Protein AF-W7F7W2-F1 (afdb_monomer)

pLDDT: mean 89.04, std 9.93, range [43.78, 97.5]

Foldseek 3Di:
DPLLQPLQPLVSLVVCLVPDVVSVVSNVCCVVDPDPCCVSPVVSNVLSPDDDPVVSVVVVVVCCCVVAVVDCVRVVPDDDDDVHHD

Structure (mmCIF, N/CA/C/O backbone):
data_AF-W7F7W2-F1
#
_entry.id   AF-W7F7W2-F1
#
loop_
_atom_site.group_PDB
_atom_site.id
_atom_site.type_symbol
_atom_site.label_atom_id
_atom_site.label_alt_id
_atom_site.label_comp_id
_atom_site.label_asym_id
_atom_site.label_entity_id
_atom_site.label_seq_id
_atom_site.pdbx_PDB_ins_code
_atom_site.Cartn_x
_atom_site.Cartn_y
_atom_site.Cartn_z
_atom_site.occupancy
_atom_site.B_iso_or_equiv
_atom_site.auth_seq_id
_atom_site.auth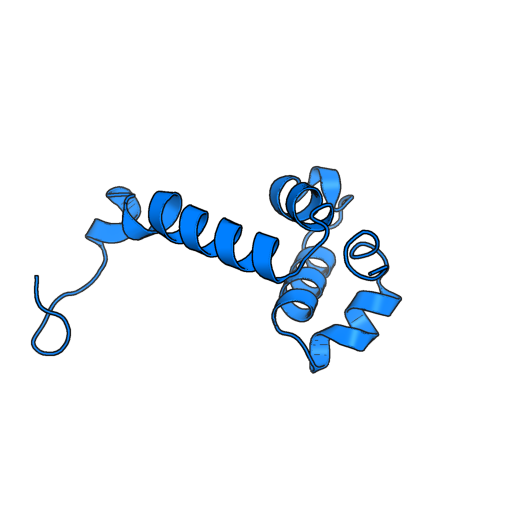_comp_id
_atom_site.auth_asym_id
_atom_site.auth_atom_id
_atom_site.pdbx_PDB_model_num
ATOM 1 N N . MET A 1 1 ? 12.881 -13.173 -8.735 1.00 43.78 1 MET A N 1
ATOM 2 C CA . MET A 1 1 ? 13.536 -11.914 -8.315 1.00 43.78 1 MET A CA 1
ATOM 3 C C . MET A 1 1 ? 13.539 -10.823 -9.410 1.00 43.78 1 MET A C 1
ATOM 5 O O . MET A 1 1 ? 14.238 -9.842 -9.251 1.00 43.78 1 MET A O 1
ATOM 9 N N . PHE A 1 2 ? 12.731 -10.927 -10.485 1.00 48.25 2 PHE A N 1
ATOM 10 C CA . PHE A 1 2 ? 12.711 -9.956 -11.609 1.00 48.25 2 PHE A CA 1
ATOM 11 C C . PHE A 1 2 ? 11.353 -9.251 -11.842 1.00 48.25 2 PHE A C 1
ATOM 13 O O . PHE A 1 2 ? 11.213 -8.477 -12.787 1.00 48.25 2 PHE A O 1
ATOM 20 N N . ILE A 1 3 ? 10.336 -9.534 -11.018 1.00 58.41 3 ILE A N 1
ATOM 21 C CA . ILE A 1 3 ? 8.944 -9.133 -11.300 1.00 58.41 3 ILE A CA 1
ATOM 22 C C . ILE A 1 3 ? 8.625 -7.724 -10.763 1.00 58.41 3 ILE A C 1
ATOM 24 O O . ILE A 1 3 ? 7.831 -7.010 -11.365 1.00 58.41 3 ILE A O 1
ATOM 28 N N . LEU A 1 4 ? 9.261 -7.303 -9.665 1.00 60.59 4 LEU A N 1
ATOM 29 C CA . LEU A 1 4 ? 8.868 -6.101 -8.918 1.00 60.59 4 LEU A CA 1
ATOM 30 C C . LEU A 1 4 ? 9.254 -4.783 -9.610 1.00 60.59 4 LEU A C 1
ATOM 32 O O . LEU A 1 4 ? 8.444 -3.867 -9.650 1.00 60.59 4 LEU A O 1
ATOM 36 N N . SER A 1 5 ? 10.417 -4.714 -10.261 1.00 62.34 5 SER A N 1
ATOM 37 C CA . SER A 1 5 ? 10.886 -3.493 -10.935 1.00 62.34 5 SER A CA 1
ATOM 38 C C . SER A 1 5 ? 10.205 -3.195 -12.278 1.00 62.34 5 SER A C 1
ATOM 40 O O . SER A 1 5 ? 10.486 -2.177 -12.899 1.00 62.34 5 SER A O 1
ATOM 42 N N . HIS A 1 6 ? 9.326 -4.079 -12.760 1.00 68.69 6 HI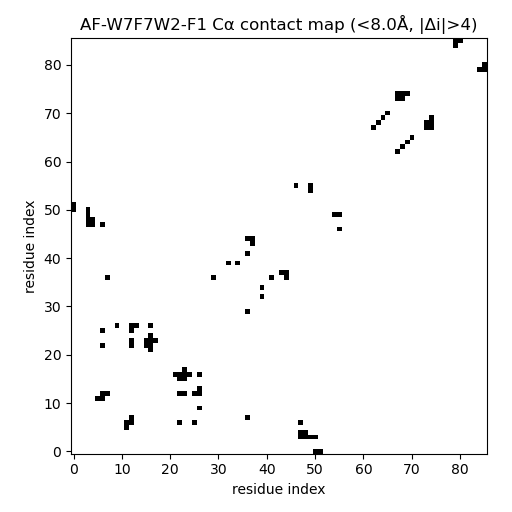S A N 1
ATOM 43 C CA . HIS A 1 6 ? 8.697 -3.970 -14.081 1.00 68.69 6 HIS A CA 1
ATOM 44 C C . HIS A 1 6 ? 7.176 -3.785 -14.012 1.00 68.69 6 HIS A C 1
ATOM 46 O O . HIS A 1 6 ? 6.481 -4.074 -14.986 1.00 68.69 6 HIS A O 1
ATOM 52 N N . ILE A 1 7 ? 6.649 -3.302 -12.883 1.00 73.88 7 ILE A N 1
ATOM 53 C CA . ILE A 1 7 ? 5.204 -3.119 -12.672 1.00 73.88 7 ILE A CA 1
ATOM 54 C C . ILE A 1 7 ? 4.540 -2.158 -13.670 1.00 73.88 7 ILE A C 1
ATOM 56 O O . ILE A 1 7 ? 3.331 -2.215 -13.846 1.00 73.88 7 ILE A O 1
ATOM 60 N N . GLU A 1 8 ? 5.309 -1.317 -14.364 1.00 76.38 8 GLU A N 1
ATOM 61 C CA . GLU A 1 8 ? 4.792 -0.430 -15.414 1.00 76.38 8 GLU A CA 1
ATOM 62 C C . GLU A 1 8 ? 4.441 -1.175 -16.718 1.00 76.38 8 GLU A C 1
ATOM 64 O O . GLU A 1 8 ? 3.725 -0.646 -17.572 1.00 76.38 8 GLU A O 1
ATOM 69 N N . LYS A 1 9 ? 4.914 -2.418 -16.898 1.00 85.12 9 LYS A N 1
ATOM 70 C CA . LYS A 1 9 ? 4.604 -3.213 -18.093 1.00 85.12 9 LYS A CA 1
ATOM 71 C C . LYS A 1 9 ? 3.167 -3.719 -18.019 1.00 85.12 9 LYS A C 1
ATOM 73 O O . LYS A 1 9 ? 2.867 -4.652 -17.274 1.00 85.12 9 LYS A O 1
ATOM 78 N N . LYS A 1 10 ? 2.297 -3.153 -18.858 1.00 85.25 10 LYS A N 1
ATOM 79 C CA . LYS A 1 10 ? 0.873 -3.521 -18.948 1.00 85.25 10 LYS A CA 1
ATOM 80 C C . LYS A 1 10 ? 0.646 -5.026 -19.105 1.00 85.25 10 LYS A C 1
ATOM 82 O O . LYS A 1 10 ? -0.209 -5.571 -18.422 1.00 85.25 10 LYS A O 1
ATOM 87 N N . GLU A 1 11 ? 1.464 -5.704 -19.907 1.00 89.31 11 GLU A N 1
ATOM 88 C CA . GLU A 1 11 ? 1.390 -7.160 -20.103 1.00 89.31 11 GLU A CA 1
ATOM 89 C C . GLU A 1 11 ? 1.562 -7.946 -18.793 1.00 89.31 11 GLU A C 1
ATOM 91 O O . GLU A 1 11 ? 0.850 -8.918 -18.541 1.00 89.31 11 GLU A O 1
ATOM 96 N N . LEU A 1 12 ? 2.479 -7.509 -17.918 1.00 88.06 12 LEU A N 1
ATOM 97 C CA . LEU A 1 12 ? 2.672 -8.136 -16.609 1.00 88.06 12 LEU A CA 1
ATOM 98 C C . LEU A 1 12 ? 1.477 -7.869 -15.696 1.00 88.06 12 LEU A C 1
ATOM 100 O O . LEU A 1 12 ? 1.023 -8.781 -15.006 1.00 88.06 12 LEU A O 1
ATOM 104 N N . LEU A 1 13 ? 0.947 -6.645 -15.706 1.00 89.62 13 LEU A N 1
ATOM 105 C CA . LEU A 1 13 ? -0.245 -6.308 -14.931 1.00 89.62 13 LEU A CA 1
ATOM 106 C C . LEU A 1 13 ? -1.451 -7.141 -15.378 1.00 89.62 13 LEU A C 1
ATOM 108 O O . LEU A 1 13 ? -2.163 -7.678 -14.537 1.00 89.62 13 LEU A O 1
ATOM 112 N N . GLU A 1 14 ? -1.662 -7.314 -16.681 1.00 91.94 14 GLU A N 1
ATOM 113 C CA . GLU A 1 14 ? -2.758 -8.126 -17.219 1.00 91.94 14 GLU A CA 1
ATOM 114 C C . GLU A 1 14 ? -2.621 -9.609 -16.876 1.00 91.94 14 GLU A C 1
ATOM 116 O O . GLU A 1 14 ? -3.613 -10.245 -16.518 1.00 91.94 14 GLU A O 1
ATOM 121 N N . LEU A 1 15 ? -1.399 -10.143 -16.922 1.00 92.88 15 LEU A N 1
ATOM 122 C CA . LEU A 1 15 ? -1.122 -11.540 -16.598 1.00 92.88 15 LEU A CA 1
ATOM 123 C C . LEU A 1 15 ? -1.345 -11.860 -15.111 1.00 92.88 15 LEU A C 1
ATOM 125 O O . LEU A 1 15 ? -1.812 -12.952 -14.772 1.00 92.88 15 LEU A O 1
ATOM 129 N N . TRP A 1 16 ? -0.979 -10.935 -14.219 1.00 91.81 16 TRP A N 1
ATOM 130 C CA . TRP A 1 16 ? -0.930 -11.184 -12.776 1.00 91.81 16 TRP A CA 1
ATOM 131 C C . TRP A 1 16 ? -2.110 -10.612 -11.989 1.00 91.81 16 TRP A C 1
ATOM 133 O O . TRP A 1 16 ? -2.416 -11.153 -10.925 1.00 91.81 16 TRP A O 1
ATOM 143 N N . ALA A 1 17 ? -2.810 -9.593 -12.499 1.00 94.00 17 ALA A N 1
ATOM 144 C CA . ALA A 1 17 ? -3.981 -9.006 -11.840 1.00 94.00 17 ALA A CA 1
ATOM 145 C C . ALA A 1 17 ? -5.046 -10.044 -11.430 1.00 94.00 17 ALA A C 1
ATOM 147 O O . ALA A 1 17 ? -5.464 -10.015 -10.276 1.00 94.00 17 ALA A O 1
ATOM 148 N N . PRO A 1 18 ? -5.413 -11.046 -12.260 1.00 96.31 18 PRO A N 1
ATOM 149 C CA . PRO A 1 18 ? -6.410 -12.045 -11.858 1.00 96.31 18 PRO A CA 1
ATOM 150 C C . PRO A 1 18 ? -5.982 -12.945 -10.687 1.00 96.31 18 PRO A C 1
ATOM 152 O O . PRO A 1 18 ? -6.812 -13.656 -10.128 1.00 96.31 18 PRO A O 1
ATOM 155 N N . LYS A 1 19 ? -4.685 -12.977 -10.348 1.00 95.62 19 LYS A N 1
ATOM 156 C CA . LYS A 1 19 ? -4.107 -13.885 -9.341 1.00 95.62 19 LYS A CA 1
ATOM 157 C C . LYS A 1 19 ? -3.679 -13.172 -8.064 1.00 95.62 19 LYS A C 1
ATOM 159 O O . LYS A 1 19 ? -3.593 -13.809 -7.017 1.00 95.62 19 LYS A O 1
ATOM 164 N N . TYR A 1 20 ? -3.374 -11.881 -8.145 1.00 93.38 20 TYR A N 1
ATOM 165 C CA . TYR A 1 20 ? -2.752 -11.138 -7.059 1.00 93.38 20 TYR A CA 1
ATOM 166 C C . TYR A 1 20 ? -3.365 -9.746 -6.922 1.00 93.38 20 TYR A C 1
ATOM 168 O O . TYR A 1 20 ? -3.187 -8.895 -7.793 1.00 93.38 20 TYR A O 1
ATOM 176 N N . LEU A 1 21 ? -3.985 -9.491 -5.765 1.00 93.94 21 LEU A N 1
ATOM 177 C CA . LEU A 1 21 ? -4.632 -8.216 -5.429 1.00 93.94 21 LEU A CA 1
ATOM 178 C C . LEU A 1 21 ? -3.714 -7.003 -5.638 1.00 93.94 21 LEU A C 1
ATOM 180 O O . LEU A 1 21 ? -4.160 -5.957 -6.092 1.00 93.94 21 LEU A O 1
ATOM 184 N N . TYR A 1 22 ? -2.421 -7.148 -5.334 1.00 91.94 22 TYR A N 1
ATOM 185 C CA . TYR A 1 22 ? -1.451 -6.072 -5.526 1.00 91.94 22 TYR A CA 1
ATOM 186 C C . TYR A 1 22 ? -1.340 -5.656 -7.001 1.00 91.94 22 TYR A C 1
ATOM 188 O O . TYR A 1 22 ? -1.397 -4.472 -7.316 1.00 91.94 22 TYR A O 1
ATOM 196 N N . PHE A 1 23 ? -1.243 -6.623 -7.919 1.00 92.25 23 PHE A N 1
ATOM 197 C CA . PHE A 1 23 ? -1.167 -6.343 -9.355 1.00 92.25 23 PHE A CA 1
ATOM 198 C C . PHE A 1 23 ? -2.498 -5.833 -9.911 1.00 92.25 23 PHE A C 1
ATOM 200 O O . PHE A 1 23 ? -2.493 -4.979 -10.795 1.00 92.25 23 PHE A O 1
ATOM 207 N N . ASP A 1 24 ? -3.623 -6.302 -9.370 1.00 94.44 24 ASP A N 1
ATOM 208 C CA . ASP A 1 24 ? -4.949 -5.806 -9.742 1.00 94.44 24 ASP A CA 1
ATOM 209 C C . ASP A 1 24 ? -5.136 -4.329 -9.366 1.00 94.44 24 ASP A C 1
ATOM 211 O O . ASP A 1 24 ? -5.521 -3.507 -10.199 1.00 94.44 24 ASP A O 1
ATOM 215 N N . ALA A 1 25 ? -4.734 -3.948 -8.151 1.00 94.19 25 ALA A N 1
ATOM 216 C CA . ALA A 1 25 ? -4.746 -2.554 -7.715 1.00 94.19 25 ALA A CA 1
ATOM 217 C C . ALA A 1 25 ? -3.844 -1.664 -8.591 1.00 94.19 25 ALA A C 1
ATOM 219 O O . ALA A 1 25 ? -4.241 -0.564 -8.975 1.00 94.19 25 ALA A O 1
ATOM 220 N N . LEU A 1 26 ? -2.648 -2.139 -8.959 1.00 91.94 26 LEU A N 1
ATOM 221 C CA . LEU A 1 26 ? -1.751 -1.409 -9.862 1.00 91.94 26 LEU A CA 1
ATOM 222 C C . LEU A 1 26 ? -2.343 -1.244 -11.266 1.00 91.94 26 LEU A C 1
ATOM 224 O O . LEU A 1 26 ? -2.268 -0.153 -11.838 1.00 91.94 26 LEU A O 1
ATOM 228 N N . LYS A 1 27 ? -2.979 -2.292 -11.801 1.00 92.38 27 LYS A N 1
ATOM 229 C CA . LYS A 1 27 ? -3.705 -2.239 -13.075 1.00 92.38 27 LYS A CA 1
ATOM 230 C C . LYS A 1 27 ? -4.808 -1.185 -13.033 1.00 92.38 27 LYS A C 1
ATOM 232 O O . LYS A 1 27 ? -4.901 -0.367 -13.947 1.00 92.38 27 LYS A O 1
ATOM 237 N N . TYR A 1 28 ? -5.598 -1.162 -11.963 1.00 93.62 28 TYR A N 1
ATOM 238 C CA . TYR A 1 28 ? -6.661 -0.177 -11.769 1.00 93.62 28 TYR A CA 1
ATOM 239 C C . TYR A 1 28 ? -6.121 1.260 -11.718 1.00 93.62 28 TYR A C 1
ATOM 241 O O . TYR A 1 28 ? -6.636 2.145 -12.402 1.00 93.62 28 TYR A O 1
ATOM 249 N N . ILE A 1 29 ? -5.032 1.497 -10.981 1.00 92.50 29 ILE A N 1
ATOM 250 C CA . ILE A 1 29 ? -4.388 2.817 -10.916 1.00 92.50 29 ILE A CA 1
ATOM 251 C C . ILE A 1 29 ? -3.891 3.251 -12.299 1.00 92.50 29 ILE A C 1
ATOM 253 O O . ILE A 1 29 ? -4.145 4.386 -12.700 1.00 92.50 29 ILE A O 1
ATOM 257 N N . SER A 1 30 ? -3.224 2.360 -13.039 1.00 89.19 30 SER A N 1
ATOM 258 C CA . SER A 1 30 ? -2.721 2.649 -14.390 1.00 89.19 30 SER A CA 1
ATOM 259 C C . SER A 1 30 ? -3.844 2.915 -15.399 1.00 89.19 30 SER A C 1
ATOM 261 O O . SER A 1 30 ? -3.657 3.685 -16.339 1.00 89.19 30 SER A O 1
ATOM 263 N N . MET A 1 31 ? -5.018 2.311 -15.201 1.00 91.06 31 MET A N 1
ATOM 264 C CA . MET A 1 31 ? -6.193 2.555 -16.037 1.00 91.06 31 MET A CA 1
ATOM 265 C C . MET A 1 31 ? -6.767 3.963 -15.832 1.00 91.06 31 MET A C 1
ATOM 267 O O . MET A 1 31 ? -7.204 4.581 -16.799 1.00 91.06 31 MET A O 1
ATOM 271 N N . ILE A 1 32 ? -6.766 4.468 -14.595 1.00 93.69 32 ILE A N 1
ATOM 272 C CA . ILE A 1 32 ? -7.375 5.762 -14.242 1.00 93.69 32 ILE A CA 1
ATOM 273 C C . ILE A 1 32 ? -6.403 6.924 -14.423 1.00 93.69 32 ILE A C 1
ATOM 275 O O . ILE A 1 32 ? -6.791 8.014 -14.843 1.00 93.69 32 ILE A O 1
ATOM 279 N N . LYS A 1 33 ? -5.135 6.724 -14.064 1.00 90.25 33 LYS A N 1
ATOM 280 C CA . LYS A 1 33 ? -4.119 7.771 -14.121 1.00 90.25 33 LYS A CA 1
ATOM 281 C C . LYS A 1 33 ? -3.409 7.716 -15.470 1.00 90.25 33 LYS A C 1
ATOM 283 O O . LYS A 1 33 ? -2.517 6.901 -15.682 1.00 90.25 33 LYS A O 1
ATOM 288 N N . HIS A 1 34 ? -3.780 8.620 -16.372 1.00 84.75 34 HIS A N 1
ATOM 289 C CA . HIS A 1 34 ? -3.148 8.781 -17.686 1.00 84.75 34 HIS A CA 1
ATOM 290 C C . HIS A 1 34 ? -1.829 9.572 -17.609 1.00 84.75 34 HIS A C 1
ATOM 292 O O . HIS A 1 34 ? -1.660 10.586 -18.279 1.00 84.75 34 HIS A O 1
ATOM 298 N N . ALA A 1 35 ? -0.906 9.127 -16.761 1.00 87.38 35 ALA A N 1
ATOM 299 C CA . ALA A 1 35 ? 0.420 9.712 -16.584 1.00 87.38 35 ALA A CA 1
ATOM 300 C C . ALA A 1 35 ? 1.433 8.602 -1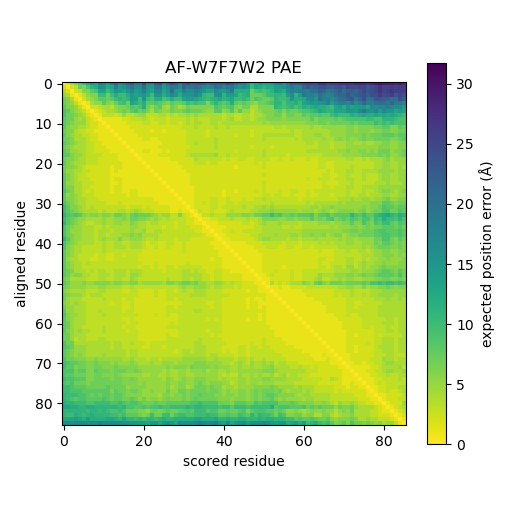6.253 1.00 87.38 35 ALA A C 1
ATOM 302 O O . ALA A 1 35 ? 1.019 7.516 -15.826 1.00 87.38 35 ALA A O 1
ATOM 303 N N . PRO A 1 36 ? 2.745 8.839 -16.434 1.00 86.75 36 PRO A N 1
ATOM 304 C CA . PRO A 1 36 ? 3.773 7.906 -15.991 1.00 86.75 36 PRO A CA 1
ATOM 305 C C . PRO A 1 36 ? 3.567 7.483 -14.530 1.00 86.75 36 PRO A C 1
ATOM 307 O O . PRO A 1 36 ? 3.122 8.267 -13.682 1.00 86.75 36 PRO A O 1
ATOM 310 N N . PHE A 1 37 ? 3.849 6.215 -14.223 1.00 87.31 37 PHE A N 1
ATOM 311 C CA . PHE A 1 37 ? 3.523 5.667 -12.907 1.00 87.31 37 PHE A CA 1
ATOM 312 C C . PHE A 1 37 ? 4.361 6.322 -11.801 1.00 87.31 37 PHE A C 1
ATOM 314 O O . PHE A 1 37 ? 3.813 6.653 -10.751 1.00 87.31 37 PHE A O 1
ATOM 321 N N . HIS A 1 38 ? 5.642 6.600 -12.070 1.00 87.00 38 HIS A N 1
ATOM 322 C CA . HIS A 1 38 ? 6.508 7.360 -11.166 1.00 87.00 38 HIS A CA 1
ATOM 323 C C . HIS A 1 38 ? 5.959 8.765 -10.852 1.00 87.00 38 HIS A C 1
ATOM 325 O O . HIS A 1 38 ? 5.855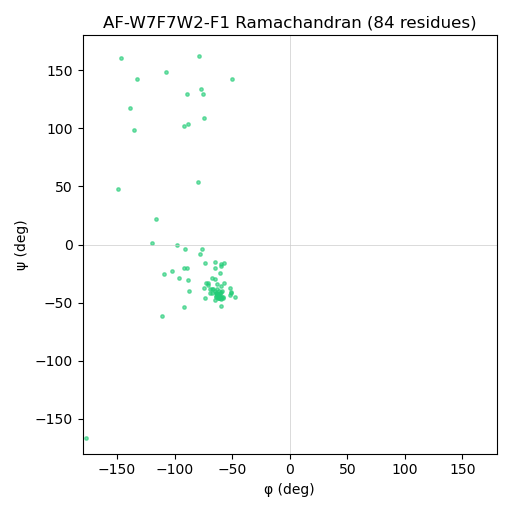 9.126 -9.687 1.00 87.00 38 HIS A O 1
ATOM 331 N N . GLU A 1 39 ? 5.486 9.523 -11.846 1.00 89.75 39 GLU A N 1
ATOM 332 C CA . GLU A 1 39 ? 4.940 10.873 -11.618 1.00 89.75 39 GLU A CA 1
ATOM 333 C C . GLU A 1 39 ? 3.627 10.851 -10.830 1.00 89.75 39 GLU A C 1
ATOM 335 O O . GLU A 1 39 ? 3.384 11.667 -9.943 1.00 89.75 39 GLU A O 1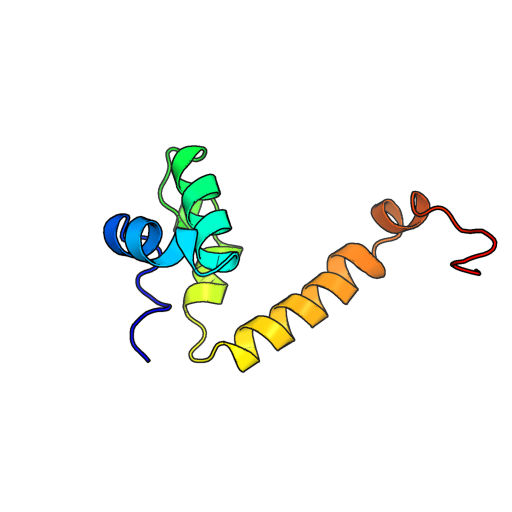
ATOM 340 N N . SER A 1 40 ? 2.750 9.907 -11.161 1.00 90.19 40 SER A N 1
ATOM 341 C CA . SER A 1 40 ? 1.384 9.896 -10.645 1.00 90.19 40 SER A CA 1
ATOM 342 C C . SER A 1 40 ? 1.231 9.133 -9.326 1.00 90.19 40 SER A C 1
ATOM 344 O O . SER A 1 40 ? 0.233 9.309 -8.617 1.00 90.19 40 SER A O 1
ATOM 346 N N . SER A 1 41 ? 2.180 8.244 -9.018 1.00 91.88 41 SER A N 1
ATOM 347 C CA . SER A 1 41 ? 2.141 7.297 -7.899 1.00 91.88 41 SER A CA 1
ATOM 348 C C . SER A 1 41 ? 3.548 6.991 -7.358 1.00 91.88 41 SER A C 1
ATOM 350 O O . SER A 1 41 ? 3.879 5.830 -7.114 1.00 91.88 41 SER A O 1
ATOM 352 N N . GLN A 1 42 ? 4.352 8.034 -7.122 1.00 91.50 42 GLN A N 1
ATOM 353 C CA . GLN A 1 42 ? 5.760 7.937 -6.704 1.00 91.50 42 GLN A CA 1
ATOM 354 C C . GLN A 1 42 ? 6.008 6.954 -5.546 1.00 91.50 42 GLN A C 1
ATOM 356 O O . GLN A 1 42 ? 6.887 6.112 -5.644 1.00 91.50 42 GLN A O 1
ATOM 361 N N . MET A 1 43 ? 5.190 6.972 -4.488 1.00 92.00 43 MET A N 1
ATOM 362 C CA . MET A 1 43 ? 5.356 6.045 -3.355 1.00 92.00 43 MET A CA 1
ATOM 363 C C . MET A 1 43 ? 5.250 4.568 -3.771 1.00 92.00 43 MET A C 1
ATOM 365 O O . MET A 1 43 ? 6.013 3.730 -3.299 1.00 92.00 43 MET A O 1
ATOM 369 N N . LEU A 1 44 ? 4.308 4.231 -4.658 1.00 91.31 44 LEU A N 1
ATOM 370 C CA . LEU A 1 44 ? 4.166 2.862 -5.158 1.00 91.31 44 LEU A CA 1
ATOM 371 C C . LEU A 1 44 ? 5.323 2.493 -6.088 1.00 91.31 44 LEU A C 1
ATOM 373 O O . LEU A 1 44 ? 5.771 1.347 -6.074 1.00 91.31 44 LEU A O 1
ATOM 377 N N . TYR A 1 45 ? 5.821 3.462 -6.858 1.00 89.81 45 TYR A N 1
ATOM 378 C CA . TYR A 1 45 ? 7.008 3.291 -7.686 1.00 89.81 45 TYR A CA 1
ATOM 379 C C . TYR A 1 45 ? 8.246 2.997 -6.823 1.00 89.81 45 TYR A C 1
ATOM 381 O O . TYR A 1 45 ? 8.939 2.012 -7.071 1.00 89.81 45 TYR A O 1
ATOM 389 N N . ASP A 1 46 ? 8.462 3.746 -5.742 1.00 90.44 46 ASP A N 1
ATOM 390 C CA . ASP A 1 46 ? 9.582 3.526 -4.819 1.00 90.44 46 ASP A CA 1
ATOM 391 C C . ASP A 1 46 ? 9.505 2.146 -4.145 1.00 90.44 46 ASP A C 1
ATOM 393 O O . ASP A 1 46 ? 10.498 1.420 -4.067 1.00 90.44 46 ASP A O 1
ATOM 397 N N . ILE A 1 47 ? 8.306 1.731 -3.716 1.00 91.38 47 ILE A N 1
ATOM 398 C CA . ILE A 1 47 ? 8.071 0.407 -3.113 1.00 91.38 47 ILE A CA 1
ATOM 399 C C . ILE A 1 47 ? 8.359 -0.724 -4.110 1.00 91.38 47 ILE A C 1
ATOM 401 O O . ILE A 1 47 ? 8.854 -1.779 -3.711 1.00 91.38 47 ILE A O 1
ATOM 405 N N . SER A 1 48 ? 8.097 -0.513 -5.401 1.00 87.31 48 SER A N 1
ATOM 406 C CA . SER A 1 48 ? 8.374 -1.505 -6.448 1.00 87.31 48 SER A CA 1
ATOM 407 C C . SER A 1 48 ? 9.870 -1.801 -6.633 1.00 87.31 48 SER A C 1
ATOM 409 O O . SER A 1 48 ? 10.235 -2.870 -7.124 1.00 87.31 48 SER A O 1
ATOM 411 N N . GLY A 1 49 ? 10.745 -0.896 -6.180 1.00 88.12 49 GLY A N 1
ATOM 412 C CA . GLY A 1 49 ? 12.195 -1.090 -6.160 1.00 88.12 49 GLY A CA 1
ATOM 413 C C . GLY A 1 49 ? 12.702 -1.985 -5.022 1.00 88.12 49 GLY A C 1
ATOM 414 O O . GLY A 1 49 ? 13.881 -2.336 -5.004 1.00 88.12 49 GLY A O 1
ATOM 415 N N . VAL A 1 50 ? 11.850 -2.375 -4.068 1.00 89.81 50 VAL A N 1
ATOM 416 C CA . VAL A 1 50 ? 12.243 -3.223 -2.934 1.00 89.81 50 VAL A CA 1
ATOM 417 C C . VAL A 1 50 ? 12.373 -4.685 -3.372 1.00 89.81 50 VAL A C 1
ATOM 419 O O . VAL A 1 50 ? 11.504 -5.250 -4.026 1.00 89.81 50 VAL A O 1
ATOM 422 N N . GLU A 1 51 ? 13.463 -5.333 -2.964 1.00 86.06 51 GLU A N 1
ATOM 423 C CA . GLU A 1 51 ? 13.888 -6.639 -3.492 1.00 86.06 51 GLU A CA 1
ATOM 424 C C . GLU A 1 51 ? 12.964 -7.821 -3.149 1.00 86.06 51 GLU A C 1
ATOM 426 O O . GLU A 1 51 ? 12.925 -8.809 -3.888 1.00 86.06 51 GLU A O 1
ATOM 431 N N . THR A 1 52 ? 12.253 -7.764 -2.016 1.00 90.12 52 THR A N 1
ATOM 432 C CA . THR A 1 52 ? 11.454 -8.891 -1.513 1.00 90.12 52 THR A CA 1
ATOM 433 C C . THR A 1 52 ? 10.053 -8.470 -1.085 1.00 90.12 52 THR A C 1
ATOM 435 O O . THR A 1 52 ? 9.854 -7.434 -0.451 1.00 90.12 52 THR A O 1
ATOM 438 N N . TRP A 1 53 ? 9.076 -9.337 -1.367 1.00 90.69 53 TRP A N 1
ATOM 439 C CA . TRP A 1 53 ? 7.692 -9.158 -0.922 1.00 90.69 53 TRP A CA 1
ATOM 440 C C . TRP A 1 53 ? 7.568 -9.081 0.597 1.00 90.69 53 TRP A C 1
ATOM 442 O O . TRP A 1 53 ? 6.773 -8.301 1.099 1.00 90.69 53 TRP A O 1
ATOM 452 N N . GLU A 1 54 ? 8.388 -9.831 1.333 1.00 94.12 54 GLU A N 1
ATOM 453 C CA . GLU A 1 54 ? 8.409 -9.774 2.795 1.00 94.12 54 GLU A CA 1
ATOM 454 C C . GLU A 1 54 ? 8.758 -8.366 3.305 1.00 94.12 54 GLU A C 1
ATOM 456 O O . GLU A 1 54 ? 8.062 -7.828 4.167 1.00 94.12 54 GLU A O 1
ATOM 461 N N . LYS A 1 55 ? 9.786 -7.721 2.730 1.00 93.38 55 LYS A N 1
ATOM 462 C CA . LYS A 1 55 ? 10.144 -6.335 3.069 1.00 93.38 55 LYS A CA 1
ATOM 463 C C . LYS A 1 55 ? 9.027 -5.364 2.679 1.00 93.38 55 LYS A C 1
ATOM 465 O O . LYS A 1 55 ? 8.706 -4.483 3.474 1.00 93.38 55 LYS A O 1
ATOM 470 N N . ILE A 1 56 ? 8.415 -5.547 1.504 1.00 93.00 56 ILE A N 1
ATOM 471 C CA . ILE A 1 56 ? 7.279 -4.732 1.041 1.00 93.00 56 ILE A CA 1
ATOM 472 C C . ILE A 1 56 ? 6.104 -4.835 2.019 1.00 93.00 56 ILE A C 1
ATOM 474 O O . ILE A 1 56 ? 5.626 -3.813 2.503 1.00 93.00 56 ILE A O 1
ATOM 478 N N . CYS A 1 57 ? 5.663 -6.048 2.357 1.00 94.75 57 CYS A N 1
ATOM 479 C CA . CYS A 1 57 ? 4.552 -6.281 3.277 1.00 94.75 57 CYS A CA 1
ATOM 480 C C . CYS A 1 57 ? 4.832 -5.686 4.660 1.00 94.75 57 CYS A C 1
ATOM 482 O O . CYS A 1 57 ? 3.998 -4.955 5.191 1.00 94.75 57 CYS A O 1
ATOM 484 N N . ASN A 1 58 ? 6.022 -5.930 5.214 1.00 96.88 58 ASN A N 1
ATOM 485 C CA . ASN A 1 58 ? 6.416 -5.371 6.507 1.00 96.88 58 ASN A CA 1
ATOM 486 C C . ASN A 1 58 ? 6.452 -3.834 6.489 1.00 96.88 58 ASN A C 1
ATOM 488 O O . ASN A 1 58 ? 6.027 -3.197 7.453 1.00 96.88 58 ASN A O 1
ATOM 492 N N . GLY A 1 59 ? 6.938 -3.228 5.403 1.00 95.75 59 GLY A N 1
ATOM 493 C CA . GLY A 1 59 ? 6.938 -1.776 5.220 1.00 95.75 59 GLY A CA 1
ATOM 494 C C . GLY A 1 59 ? 5.525 -1.200 5.125 1.00 95.75 59 GLY A C 1
ATOM 495 O O . GLY A 1 59 ? 5.197 -0.256 5.841 1.00 95.75 59 GLY A O 1
ATOM 496 N N . LEU A 1 60 ? 4.666 -1.809 4.305 1.00 96.06 60 LEU A N 1
ATOM 497 C CA . LEU A 1 60 ? 3.275 -1.390 4.120 1.00 96.06 60 LEU A CA 1
ATOM 498 C C . LEU A 1 60 ? 2.446 -1.522 5.401 1.00 96.06 60 LEU A C 1
ATOM 500 O O . LEU A 1 60 ? 1.645 -0.638 5.686 1.00 96.06 60 LEU A O 1
ATOM 504 N N . LEU A 1 61 ? 2.657 -2.570 6.202 1.00 97.31 61 LEU A N 1
ATOM 505 C CA . LEU A 1 61 ? 1.988 -2.726 7.499 1.00 97.31 61 LEU A CA 1
ATOM 506 C C . LEU A 1 61 ? 2.387 -1.620 8.482 1.00 97.31 61 LEU A C 1
ATOM 508 O O . LEU A 1 61 ? 1.521 -1.028 9.126 1.00 97.31 61 LEU A O 1
ATOM 512 N N . LYS A 1 62 ? 3.681 -1.289 8.562 1.00 97.50 62 LYS A N 1
ATOM 513 C CA . LYS A 1 62 ? 4.165 -0.174 9.394 1.00 97.50 62 LYS A CA 1
ATOM 514 C C . LYS A 1 62 ? 3.602 1.165 8.924 1.00 97.50 62 LYS A C 1
ATOM 516 O O . LYS A 1 62 ? 3.172 1.969 9.746 1.00 97.50 62 LYS A O 1
ATOM 521 N N . MET A 1 63 ? 3.565 1.384 7.611 1.00 96.75 63 MET A N 1
ATOM 522 C CA . MET A 1 63 ? 2.976 2.584 7.020 1.00 96.75 63 MET A CA 1
ATOM 523 C C . MET A 1 63 ? 1.476 2.672 7.314 1.00 96.75 63 MET A C 1
ATOM 525 O O . MET A 1 63 ? 1.004 3.732 7.702 1.00 96.75 63 MET A O 1
ATOM 529 N N . TYR A 1 64 ? 0.733 1.569 7.201 1.00 96.56 64 TYR A N 1
ATOM 530 C CA . TYR A 1 64 ? -0.686 1.518 7.557 1.00 96.56 64 TYR A CA 1
ATOM 531 C C . TYR A 1 64 ? -0.907 1.873 9.031 1.0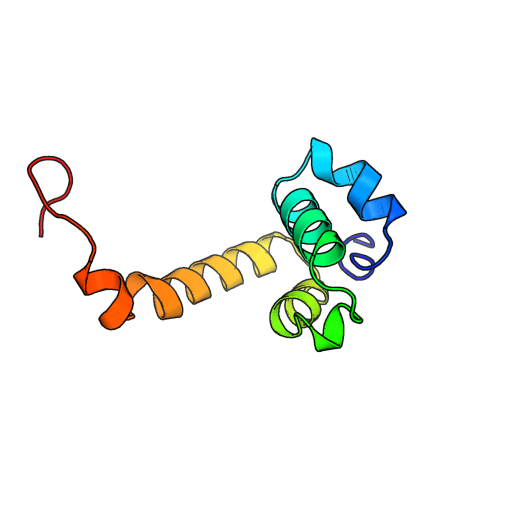0 96.56 64 TYR A C 1
ATOM 533 O O . TYR A 1 64 ? -1.775 2.682 9.359 1.00 96.56 64 TYR A O 1
ATOM 541 N N . GLN A 1 65 ? -0.079 1.333 9.926 1.00 96.56 65 GLN A N 1
ATOM 542 C CA . GLN A 1 65 ? -0.159 1.662 11.342 1.00 96.56 65 GLN A CA 1
ATOM 543 C C . GLN A 1 65 ? 0.097 3.155 11.602 1.00 96.56 65 GLN A C 1
ATOM 545 O O . GLN A 1 65 ? -0.664 3.773 12.341 1.00 96.56 65 GLN A O 1
ATOM 550 N N . ALA A 1 66 ? 1.117 3.748 10.982 1.00 96.62 66 ALA A N 1
ATOM 551 C CA . ALA A 1 66 ? 1.472 5.152 11.195 1.00 96.62 66 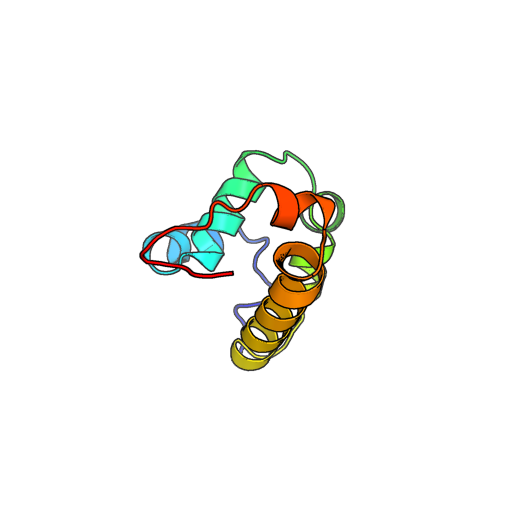ALA A CA 1
ATOM 552 C C . ALA A 1 66 ? 0.491 6.136 10.525 1.00 96.62 66 ALA A C 1
ATOM 554 O O . ALA A 1 66 ? 0.042 7.097 11.144 1.00 96.62 66 ALA A O 1
ATOM 555 N N . GLU A 1 67 ? 0.129 5.891 9.265 1.00 95.75 67 GLU A N 1
ATOM 556 C CA . GLU A 1 67 ? -0.628 6.844 8.443 1.00 95.75 67 GLU A CA 1
ATOM 557 C C . GLU A 1 67 ? -2.141 6.665 8.516 1.00 95.75 67 GLU A C 1
ATOM 559 O O . GLU A 1 67 ? -2.871 7.598 8.189 1.00 95.75 67 GLU A O 1
ATOM 564 N N . ILE A 1 68 ? -2.629 5.493 8.925 1.00 94.44 68 ILE A N 1
ATOM 565 C CA . ILE A 1 68 ? -4.066 5.217 9.037 1.00 94.44 68 ILE A CA 1
ATOM 566 C C . ILE A 1 68 ? -4.444 5.073 10.505 1.00 94.44 68 ILE A C 1
ATOM 568 O O . ILE A 1 68 ? -5.222 5.874 11.021 1.00 94.44 68 ILE A O 1
ATOM 572 N N . ILE A 1 69 ? -3.861 4.087 11.191 1.00 93.44 69 ILE A N 1
ATOM 573 C CA . ILE A 1 69 ? -4.258 3.748 12.563 1.00 93.44 69 ILE A CA 1
ATOM 574 C C . ILE A 1 69 ? -3.795 4.794 13.571 1.00 93.44 69 ILE A C 1
ATOM 576 O O . ILE A 1 69 ? -4.490 5.023 14.535 1.00 93.44 69 ILE A O 1
ATOM 580 N N . GLN A 1 70 ? -2.662 5.470 13.413 1.00 94.25 70 GLN A N 1
ATOM 581 C CA . GLN A 1 70 ? -2.242 6.501 14.380 1.00 94.25 70 GLN A CA 1
ATOM 582 C C . GLN A 1 70 ? -2.749 7.902 14.016 1.00 94.25 70 GLN A C 1
ATOM 584 O O . GLN A 1 70 ? -2.581 8.859 14.776 1.00 94.25 70 GLN A O 1
ATOM 589 N N . LYS A 1 71 ? -3.411 8.042 12.865 1.00 95.31 71 LYS A N 1
ATOM 590 C CA . LYS A 1 71 ? -3.860 9.331 12.351 1.00 95.31 71 LYS A CA 1
ATOM 591 C C . LYS A 1 71 ? -5.239 9.657 12.897 1.00 95.31 71 LYS A C 1
ATOM 593 O O . LYS A 1 71 ? -6.252 9.138 12.432 1.00 95.31 71 LYS A O 1
ATOM 598 N N . ARG A 1 72 ? -5.285 10.562 13.880 1.00 91.69 72 ARG A N 1
ATOM 599 C CA . ARG A 1 72 ? -6.525 10.952 14.574 1.00 91.69 72 ARG A CA 1
ATOM 600 C C . ARG A 1 72 ? -7.652 11.343 13.618 1.00 91.69 72 ARG A C 1
ATOM 602 O O . ARG A 1 72 ? -8.787 10.948 13.846 1.00 91.69 72 ARG A O 1
ATOM 609 N N . GLN A 1 73 ? -7.345 12.085 12.551 1.00 95.31 73 GLN A N 1
ATOM 610 C CA . GLN A 1 73 ? -8.344 12.530 11.570 1.00 95.31 73 GLN A CA 1
ATOM 611 C C . GLN A 1 73 ? -9.053 11.359 10.877 1.00 95.31 73 GLN A C 1
ATOM 613 O O . GLN A 1 73 ? -10.173 11.524 10.412 1.00 95.31 73 GLN A O 1
ATOM 618 N N . ILE A 1 74 ? -8.413 10.190 10.818 1.00 93.00 74 ILE A N 1
ATOM 619 C CA . ILE A 1 74 ? -8.991 8.965 10.269 1.00 93.00 74 ILE A CA 1
ATOM 620 C C . ILE A 1 74 ? -9.657 8.167 11.392 1.00 93.00 74 ILE A C 1
ATOM 622 O O . ILE A 1 74 ? -10.848 7.870 11.311 1.00 93.00 74 ILE A O 1
ATOM 626 N N . LEU A 1 75 ? -8.916 7.879 12.470 1.00 91.56 75 LEU A N 1
ATOM 627 C CA . LEU A 1 75 ? -9.397 7.058 13.586 1.00 91.56 75 LEU A CA 1
ATOM 628 C C . LEU A 1 75 ? -10.669 7.576 14.249 1.00 91.56 75 LEU A C 1
ATOM 630 O O . LEU A 1 75 ? -11.470 6.776 14.719 1.00 91.56 75 LEU A O 1
ATOM 634 N N . GLN A 1 76 ? -10.859 8.895 14.312 1.00 92.56 76 GLN A N 1
ATOM 635 C CA . GLN A 1 76 ? -12.024 9.495 14.968 1.00 92.56 76 GLN A CA 1
ATOM 636 C C . GLN A 1 76 ? -13.363 9.052 14.356 1.00 92.56 76 GLN A C 1
ATOM 638 O O . GLN A 1 76 ? -14.408 9.255 14.965 1.00 92.56 76 GLN A O 1
ATOM 643 N N . HIS A 1 77 ? -13.336 8.483 13.148 1.00 92.06 77 HIS A N 1
ATOM 644 C CA . HIS A 1 77 ? -14.513 7.986 12.445 1.00 92.06 77 HIS A CA 1
ATOM 645 C C . HIS A 1 77 ? -14.721 6.471 12.598 1.00 92.06 77 HIS A C 1
ATOM 647 O O . HIS A 1 77 ? -15.691 5.942 12.056 1.00 92.06 77 HIS A O 1
ATOM 653 N N . ILE A 1 78 ? -13.845 5.763 13.321 1.00 91.31 78 ILE A N 1
ATOM 654 C CA . ILE A 1 78 ? -14.038 4.342 13.628 1.00 91.31 78 ILE A CA 1
ATOM 655 C C . ILE A 1 78 ? -15.110 4.205 14.710 1.00 91.31 78 ILE A C 1
ATOM 657 O O . ILE A 1 78 ? -15.065 4.870 15.744 1.00 91.31 78 ILE A O 1
ATOM 661 N N . LEU A 1 79 ? -16.088 3.338 14.448 1.00 91.62 79 LEU A N 1
ATOM 662 C CA . LEU A 1 79 ? -17.178 3.042 15.369 1.00 91.62 79 LEU A CA 1
ATOM 663 C C . LEU A 1 79 ? -16.778 1.897 16.301 1.00 91.62 79 LEU A C 1
ATOM 665 O O . LEU A 1 79 ? -16.355 0.839 15.838 1.00 91.62 79 LEU A O 1
ATOM 669 N N . PHE A 1 80 ? -16.969 2.117 17.599 1.00 93.06 80 PHE A N 1
ATOM 670 C CA . PHE A 1 80 ? -16.759 1.129 18.654 1.00 93.06 80 PHE A CA 1
ATOM 671 C C . PHE A 1 80 ? -18.109 0.656 19.194 1.00 93.06 80 PHE A C 1
ATOM 673 O O . PHE A 1 80 ? -19.093 1.399 19.202 1.00 93.06 80 PHE A O 1
ATOM 680 N N . GLY A 1 81 ? -18.163 -0.595 19.626 1.00 92.12 81 GLY A N 1
ATOM 681 C CA . GLY A 1 81 ? -19.366 -1.243 20.136 1.00 92.12 81 GLY A CA 1
ATOM 682 C C . GLY A 1 81 ? -19.039 -2.652 20.608 1.00 92.12 81 GLY A C 1
ATOM 683 O O . GLY A 1 81 ? -17.879 -3.019 20.681 1.00 92.12 81 GLY A O 1
ATOM 684 N N . ASN A 1 82 ? -20.048 -3.482 20.851 1.00 93.88 82 ASN A N 1
ATOM 685 C CA . ASN A 1 82 ? -19.872 -4.762 21.557 1.00 93.88 82 ASN A CA 1
ATOM 686 C C . ASN A 1 82 ? -18.867 -5.767 20.943 1.00 93.88 82 ASN A C 1
ATOM 688 O O . ASN A 1 82 ? -18.533 -6.749 21.595 1.00 93.88 82 ASN A O 1
ATOM 692 N N . LEU A 1 83 ? -18.456 -5.596 19.680 1.00 94.19 83 LEU A N 1
ATOM 693 C CA . LEU A 1 83 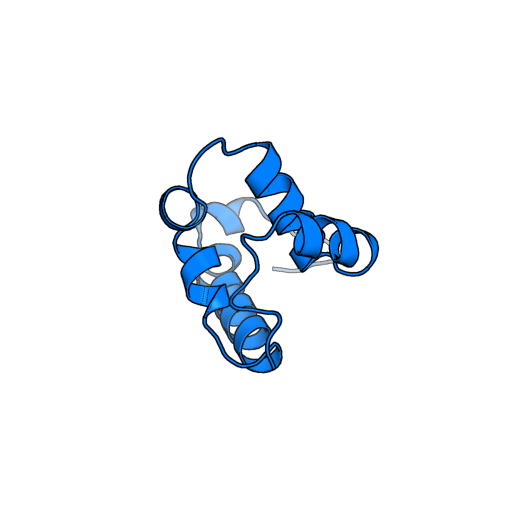? -17.445 -6.446 19.034 1.00 94.19 83 LEU A CA 1
ATOM 694 C C . LEU A 1 83 ? -16.033 -5.844 19.093 1.00 94.19 83 LEU A C 1
ATOM 696 O O . LEU A 1 83 ? -15.051 -6.579 19.042 1.00 94.19 83 LEU A O 1
ATOM 700 N N . ILE A 1 84 ? -15.934 -4.517 19.138 1.00 89.12 84 ILE A N 1
ATOM 701 C CA . ILE A 1 84 ? -14.674 -3.776 19.130 1.00 89.12 84 ILE A CA 1
ATOM 702 C C . ILE A 1 84 ? -14.801 -2.695 20.196 1.00 89.12 84 ILE A C 1
ATOM 704 O O . ILE A 1 84 ? -15.419 -1.651 19.963 1.00 89.12 84 ILE A O 1
ATOM 708 N N . ASP A 1 85 ? -14.232 -2.996 21.358 1.00 86.75 85 ASP A N 1
ATOM 709 C CA . ASP A 1 85 ? -14.220 -2.114 22.518 1.00 86.75 85 ASP A CA 1
ATOM 710 C C . ASP A 1 85 ? -13.162 -1.010 22.381 1.00 86.75 85 ASP A C 1
ATOM 712 O O . ASP A 1 85 ? -12.252 -1.091 21.547 1.00 86.75 85 ASP A O 1
ATOM 716 N N . PHE A 1 86 ? -13.327 0.034 23.194 1.00 80.62 86 PHE A N 1
ATOM 717 C CA . PHE A 1 86 ? -12.467 1.216 23.230 1.00 80.62 86 PHE A CA 1
ATOM 718 C C . PHE A 1 86 ? -11.264 1.039 24.164 1.00 80.62 86 PHE A C 1
ATOM 720 O O . PHE A 1 86 ? -11.462 0.515 25.285 1.00 80.62 86 PHE A O 1
#

Solvent-accessible surface area (bac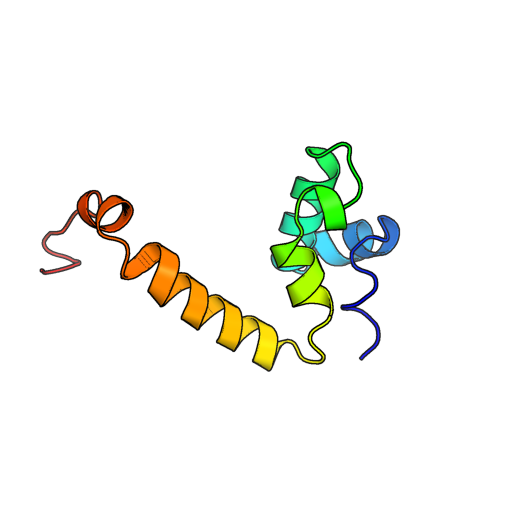kbone atoms only — not comparable to full-atom values): 5213 Å² total; per-residue (Å²): 136,75,68,51,79,46,67,85,40,60,70,57,26,65,72,37,24,91,78,34,70,70,35,33,52,51,43,52,50,58,70,72,43,93,57,59,60,55,82,74,38,42,71,62,45,59,55,28,67,50,88,43,69,67,61,48,52,56,50,52,52,54,46,44,45,56,68,43,68,63,26,60,91,56,45,74,74,63,85,68,46,100,89,43,79,132

Nearest PDB structures (foldseek):
  2ixm-assembly1_A  TM=9.565E-01  e=1.032E-03  Homo sapiens
  4ny3-assembly1_A  TM=9.677E-01  e=2.057E-03  Homo sapiens
  2ixp-assembly2_D  TM=9.534E-01  e=3.258E-03  Saccharomyces cerevisiae
  4ny3-assembly2_B  TM=9.605E-01  e=6.132E-03  Homo sapiens
  2hv6-assembly2_B  TM=8.803E-01  e=3.655E-03  Homo sapiens

Secondary structure (DSSP, 8-state):
--SGGGTT-HHHHHHHTTT-HHHHHHHHHHHH--S-HHHH-HHHHHHHT-S-HHHHHHHHHHHHIIIIIT-HHHHTT---BTTB--

InterPro domains:
  IPR004327 Phosphotyrosyl phosphatase activator, PTPA [PF03095] (5-86)
  IPR004327 Phosphotyrosyl phosphatase activator, PTPA [PTHR10012] (5-85)
  IPR037218 PTPA superfamily [SSF140984] (5-86)
  IPR043170 Phosphotyrosyl phosphatase activator, C-terminal lid domain [G3DSA:1.20.120.1150] (2-86)

Sequence (86 aa):
MFILSHIEKKELLELWAPKYLYFDALKYISMIKHAPFHESSQMLYDISGVETWEKICNGLLKMYQAEIIQKRQILQHILFGNLIDF

Organism: Plasmodium falciparum (isolate 7G8) (NCBI:txid57266)

Mean predicted aligned error: 4.82 Å

Radius of gyration: 16.08 Å; Cα contacts (8 Å, |Δi|>4): 52; chains: 1; bounding box: 34×26×43 Å